Protein AF-A0A7U9L188-F1 (afdb_monomer_lite)

Organism: NCBI:txid1306181

Foldseek 3Di:
DDDDPPPPPPDFDKDKWKWFFADWPPPDPDIWTWIDTPPGPDTDTRAAEDPVEDDDHGAIFIWIDTPNHIYTDYGDDPPVVPVDDPDDDDPPPPDPPVVVVVVPDDDDDDDDDDD

Structure (mmCIF, N/CA/C/O backbone):
data_AF-A0A7U9L188-F1
#
_entry.id   AF-A0A7U9L188-F1
#
loop_
_atom_site.group_PDB
_atom_site.id
_atom_site.type_symbol
_atom_site.label_atom_id
_atom_site.label_alt_id
_atom_site.label_comp_id
_atom_site.label_asym_id
_atom_site.label_entity_id
_atom_site.label_seq_id
_atom_site.pdbx_PDB_ins_code
_atom_site.Cartn_x
_atom_site.Cartn_y
_atom_site.Cartn_z
_atom_site.occupancy
_atom_site.B_iso_or_equiv
_atom_site.auth_seq_id
_atom_site.auth_comp_id
_atom_site.auth_asym_id
_atom_site.auth_atom_id
_atom_site.pdbx_PDB_model_num
ATOM 1 N N . MET A 1 1 ? -25.396 26.983 35.037 1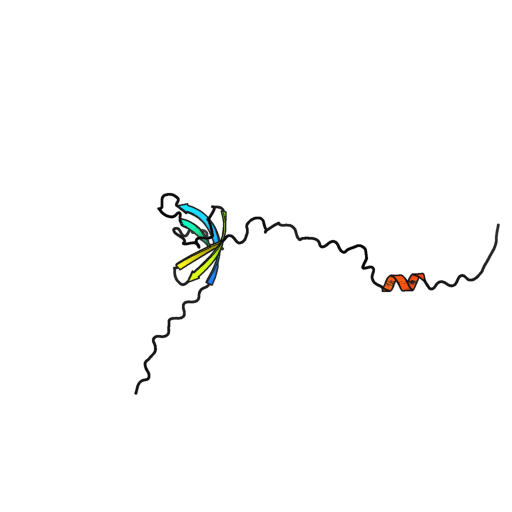.00 46.44 1 MET A N 1
ATOM 2 C CA . MET A 1 1 ? -24.152 27.131 34.255 1.00 46.44 1 MET A CA 1
ATOM 3 C C . MET A 1 1 ? -23.898 25.795 33.593 1.00 46.44 1 MET A C 1
ATOM 5 O O . MET A 1 1 ? -23.591 24.837 34.287 1.00 46.44 1 MET A O 1
ATOM 9 N N . GLU A 1 2 ? -24.150 25.707 32.294 1.00 53.50 2 GLU A N 1
ATOM 10 C CA . GLU A 1 2 ? -23.858 24.510 31.509 1.00 53.50 2 GLU A CA 1
ATOM 11 C C . GLU A 1 2 ? -22.374 24.568 31.135 1.00 53.50 2 GLU A C 1
ATOM 13 O O . GLU A 1 2 ? -21.932 25.501 30.466 1.00 53.50 2 GLU A O 1
ATOM 18 N N . ILE A 1 3 ? -21.584 23.633 31.665 1.00 59.22 3 ILE A N 1
ATOM 19 C CA . ILE A 1 3 ? -20.194 23.441 31.250 1.00 59.22 3 ILE A CA 1
ATOM 20 C C . ILE A 1 3 ? -20.257 22.994 29.796 1.00 59.22 3 ILE A C 1
ATOM 22 O O . ILE A 1 3 ? -20.945 22.021 29.492 1.00 59.22 3 ILE A O 1
ATOM 26 N N . ALA A 1 4 ? -19.597 23.752 28.918 1.00 56.44 4 ALA A N 1
ATOM 27 C CA . ALA A 1 4 ? -19.580 23.538 27.482 1.00 56.44 4 ALA A CA 1
ATOM 28 C C . ALA A 1 4 ? -19.528 22.043 27.156 1.00 56.44 4 ALA A C 1
ATOM 30 O O . ALA A 1 4 ? -18.593 21.339 27.541 1.00 56.44 4 ALA A O 1
ATOM 31 N N . LYS A 1 5 ? -20.558 21.571 26.452 1.00 58.47 5 LYS A N 1
ATOM 32 C CA . LYS A 1 5 ? -20.584 20.269 25.805 1.00 58.47 5 LYS A CA 1
ATOM 33 C C . LYS A 1 5 ? -19.470 20.298 24.767 1.00 58.47 5 LYS A C 1
ATOM 35 O O . LYS A 1 5 ? -19.669 20.739 23.641 1.00 58.47 5 LYS A O 1
ATOM 40 N N . GLN A 1 6 ? -18.263 19.956 25.198 1.00 56.81 6 GLN A N 1
ATOM 41 C CA . GLN A 1 6 ? -17.116 19.820 24.327 1.00 56.81 6 GLN A CA 1
ATOM 42 C C . GLN A 1 6 ? -17.538 18.774 23.307 1.00 56.81 6 GLN A C 1
ATOM 44 O O . GLN A 1 6 ? -17.814 17.635 23.688 1.00 56.81 6 GLN A O 1
ATOM 49 N N . THR A 1 7 ? -17.729 19.195 22.054 1.00 56.56 7 THR A N 1
ATOM 50 C CA . THR A 1 7 ? -17.913 18.287 20.926 1.00 56.56 7 THR A CA 1
ATOM 51 C C . THR A 1 7 ? -16.848 17.227 21.115 1.00 56.56 7 THR A C 1
ATOM 53 O O . THR A 1 7 ? -15.662 17.568 21.113 1.00 56.56 7 THR A O 1
ATOM 56 N N . LEU A 1 8 ? -17.258 15.996 21.440 1.00 57.66 8 LEU A N 1
ATOM 57 C CA . LEU A 1 8 ? -16.318 14.893 21.524 1.00 57.66 8 LEU A CA 1
ATOM 58 C C . LEU A 1 8 ? -15.511 14.988 20.236 1.00 57.66 8 LEU A C 1
ATOM 60 O O . LEU A 1 8 ? -16.089 15.092 19.156 1.00 57.66 8 LEU A O 1
ATOM 64 N N . LEU A 1 9 ? -14.190 15.068 20.352 1.00 58.22 9 LEU A N 1
ATOM 65 C CA . LEU A 1 9 ? -13.344 14.846 19.198 1.00 58.22 9 LEU A CA 1
ATOM 66 C C . LEU A 1 9 ? -13.717 13.431 18.745 1.00 58.22 9 LEU A C 1
ATOM 68 O O . LEU A 1 9 ? -13.377 12.479 19.449 1.00 58.22 9 LEU A O 1
ATOM 72 N N . ASP A 1 10 ? -14.550 13.310 17.707 1.00 68.50 10 ASP A N 1
ATOM 73 C CA . ASP A 1 10 ? -15.161 12.034 17.345 1.00 68.50 10 ASP A CA 1
ATOM 74 C C . ASP A 1 10 ? -14.035 11.026 17.146 1.00 68.50 10 ASP A C 1
ATOM 76 O O . ASP A 1 10 ? -13.151 11.199 16.301 1.00 68.50 10 ASP A O 1
ATOM 80 N N . PHE A 1 11 ? -14.009 10.006 18.004 1.00 67.31 11 PHE A N 1
ATOM 81 C CA . PHE A 1 11 ? -12.958 9.008 17.973 1.00 67.31 11 PHE A CA 1
ATOM 82 C C . PHE A 1 11 ? -13.080 8.238 16.663 1.00 67.31 11 PHE A C 1
ATOM 84 O O . PHE A 1 11 ? -13.967 7.400 16.498 1.00 67.31 11 PHE A O 1
ATOM 91 N N . HIS A 1 12 ? -12.172 8.522 15.733 1.00 67.75 12 HIS A N 1
ATOM 92 C CA . HIS A 1 12 ? -12.073 7.787 14.488 1.00 67.75 12 HIS A CA 1
ATOM 93 C C . HIS A 1 12 ? -10.889 6.817 14.573 1.00 67.75 12 HIS A C 1
ATOM 95 O O . HIS A 1 12 ? -9.755 7.226 14.314 1.00 67.75 12 HIS A O 1
ATOM 101 N N . PRO A 1 13 ? -11.102 5.532 14.921 1.00 76.62 13 PRO A N 1
ATOM 102 C CA . PRO A 1 13 ? -9.998 4.597 15.083 1.00 76.62 13 PRO A CA 1
ATOM 103 C C . PRO A 1 13 ? -9.220 4.459 13.774 1.00 76.62 13 PRO A C 1
ATOM 105 O O . PRO A 1 13 ? -9.802 4.215 12.711 1.00 76.62 13 PRO A O 1
ATOM 108 N N . ALA A 1 14 ? -7.899 4.603 13.866 1.00 84.50 14 ALA A N 1
ATOM 109 C CA . ALA A 1 14 ? -6.997 4.191 12.807 1.00 84.50 14 ALA A CA 1
ATOM 110 C C . ALA A 1 14 ? -6.808 2.671 12.896 1.00 84.50 14 ALA A C 1
ATOM 112 O O . ALA A 1 14 ? -6.578 2.122 13.974 1.00 84.50 14 ALA A O 1
ATOM 113 N N . THR A 1 15 ? -6.916 1.979 11.765 1.00 89.25 15 THR A N 1
ATOM 114 C CA . THR A 1 15 ? -6.645 0.538 11.675 1.00 89.25 15 THR A CA 1
ATOM 115 C C . THR A 1 15 ? -5.426 0.292 10.806 1.00 89.25 15 THR A C 1
ATOM 117 O O . THR A 1 15 ? -5.176 1.033 9.857 1.00 89.25 15 THR A O 1
ATOM 120 N N . ILE A 1 16 ? -4.686 -0.765 11.124 1.00 91.56 16 ILE A N 1
ATOM 121 C CA . ILE A 1 16 ? -3.559 -1.234 10.323 1.00 91.56 16 ILE A CA 1
ATOM 122 C C . ILE A 1 16 ? -4.039 -2.419 9.491 1.00 91.56 16 ILE A C 1
ATOM 124 O O . ILE A 1 16 ? -4.675 -3.338 10.010 1.00 91.56 16 ILE A O 1
ATOM 128 N N . ARG A 1 17 ? -3.761 -2.390 8.190 1.00 92.19 17 ARG A N 1
ATOM 129 C CA . ARG A 1 17 ? -4.144 -3.437 7.241 1.00 92.19 17 ARG A CA 1
ATOM 130 C C . ARG A 1 17 ? -2.971 -3.810 6.352 1.00 92.19 17 ARG A C 1
ATOM 132 O O . ARG A 1 17 ? -2.062 -3.020 6.136 1.00 92.19 17 ARG A O 1
ATOM 139 N N . LYS A 1 18 ? -3.028 -5.020 5.808 1.00 92.56 18 LYS A N 1
ATOM 140 C CA . LYS A 1 18 ? -2.167 -5.455 4.709 1.00 92.56 18 LYS A CA 1
ATOM 141 C C . LYS A 1 18 ? -2.878 -5.188 3.385 1.00 92.56 18 LYS A C 1
ATOM 143 O O . LYS A 1 18 ? -4.083 -5.435 3.292 1.00 92.56 18 LYS A O 1
ATOM 148 N N . GLY A 1 19 ? -2.148 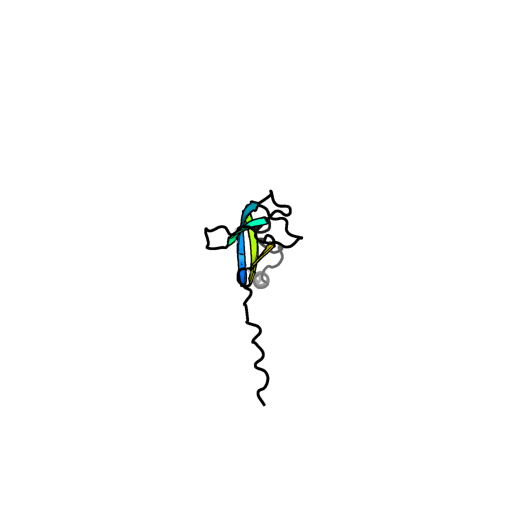-4.741 2.373 1.00 93.38 19 GLY A N 1
ATOM 149 C CA . GLY A 1 19 ? -2.632 -4.647 0.998 1.00 93.38 19 GLY A CA 1
ATOM 150 C C . GLY A 1 19 ? -1.621 -5.195 0.001 1.00 93.38 19 GLY A C 1
ATOM 151 O O . GLY A 1 19 ? -0.464 -5.409 0.349 1.00 93.38 19 GLY A O 1
ATOM 152 N N . THR A 1 20 ? -2.068 -5.409 -1.229 1.00 93.94 20 THR A N 1
ATOM 153 C CA . THR A 1 20 ? -1.209 -5.728 -2.369 1.00 93.94 20 THR A CA 1
ATOM 154 C C . THR A 1 20 ? -1.376 -4.651 -3.430 1.00 93.94 20 THR A C 1
ATOM 156 O O . THR A 1 20 ? -2.511 -4.295 -3.759 1.00 93.94 20 THR A O 1
ATOM 159 N N . VAL A 1 21 ? -0.269 -4.131 -3.958 1.00 94.62 21 VAL A N 1
ATOM 160 C CA . VAL A 1 21 ? -0.289 -3.185 -5.081 1.00 94.62 21 VAL A CA 1
ATOM 161 C C . VAL A 1 21 ? -0.721 -3.925 -6.342 1.00 94.62 21 VAL A C 1
ATOM 163 O O . VAL A 1 21 ? -0.048 -4.848 -6.795 1.00 94.62 21 VAL A O 1
ATOM 166 N N . ALA A 1 22 ? -1.867 -3.539 -6.893 1.00 94.19 22 ALA A N 1
ATOM 167 C CA . ALA A 1 22 ? -2.483 -4.175 -8.053 1.00 94.19 22 ALA A CA 1
ATOM 168 C C . ALA A 1 22 ? -2.188 -3.427 -9.360 1.00 94.19 22 ALA A C 1
ATOM 170 O O . ALA A 1 22 ? -2.047 -4.059 -10.405 1.00 94.19 22 ALA A O 1
ATOM 171 N N . SER A 1 23 ? -2.059 -2.103 -9.300 1.00 95.19 23 SER A N 1
ATOM 172 C CA . SER A 1 23 ? -1.734 -1.260 -10.449 1.00 95.19 23 SER A CA 1
ATOM 173 C C . SER A 1 23 ? -0.972 -0.011 -10.014 1.00 95.19 23 SER A C 1
ATOM 175 O O . SER A 1 23 ? -0.978 0.350 -8.835 1.00 95.19 23 SER A O 1
ATOM 177 N N 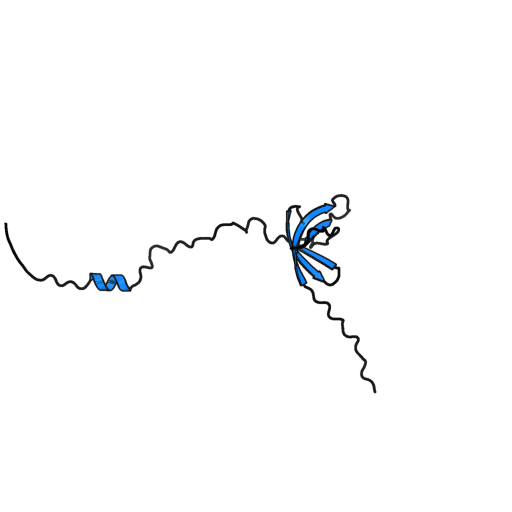. ILE A 1 24 ? -0.330 0.654 -10.974 1.00 94.69 24 ILE A N 1
ATOM 178 C CA . ILE A 1 24 ? 0.231 1.996 -10.822 1.00 94.69 24 ILE A CA 1
ATOM 179 C C . ILE A 1 24 ? -0.371 2.858 -11.928 1.00 94.69 24 ILE A C 1
ATOM 181 O O . ILE A 1 24 ? -0.185 2.563 -13.106 1.00 94.69 24 ILE A O 1
ATOM 185 N N . ALA A 1 25 ? -1.084 3.920 -11.559 1.00 90.56 25 ALA A N 1
ATOM 186 C CA . ALA A 1 25 ? -1.488 4.949 -12.509 1.00 90.56 25 ALA A CA 1
ATOM 187 C C . ALA A 1 25 ? -0.296 5.888 -12.742 1.00 90.56 25 ALA A C 1
ATOM 189 O O . ALA A 1 25 ? -0.037 6.778 -11.932 1.00 90.56 25 ALA A O 1
ATOM 190 N N . ASP A 1 26 ? 0.452 5.652 -13.818 1.00 77.44 26 ASP A N 1
ATOM 191 C CA . ASP A 1 26 ? 1.717 6.315 -14.166 1.00 77.44 26 ASP A CA 1
ATOM 192 C C . ASP A 1 26 ? 1.548 7.590 -15.009 1.00 77.44 26 ASP A C 1
ATOM 194 O O . ASP A 1 26 ? 2.482 8.377 -15.146 1.00 77.44 26 ASP A O 1
ATOM 198 N N . THR A 1 27 ? 0.343 7.854 -15.518 1.00 75.62 27 THR A N 1
ATOM 199 C CA . THR A 1 27 ? 0.029 9.062 -16.298 1.00 75.62 27 THR A CA 1
ATOM 200 C C . THR A 1 27 ? -0.241 10.306 -15.440 1.00 75.62 27 THR A C 1
ATOM 202 O O . THR A 1 27 ? -0.540 11.372 -15.977 1.00 75.62 27 THR A O 1
ATOM 205 N N . ALA A 1 28 ? -0.195 10.192 -14.110 1.00 65.25 28 ALA A N 1
ATOM 206 C CA . ALA A 1 28 ? -0.414 11.299 -13.182 1.00 65.25 28 ALA A CA 1
ATOM 207 C C . ALA A 1 28 ? 0.906 12.008 -12.819 1.00 65.25 28 ALA A C 1
ATOM 209 O O . ALA A 1 28 ? 1.965 11.392 -12.771 1.00 65.25 28 ALA A O 1
ATOM 210 N N . VAL A 1 29 ? 0.836 13.305 -12.481 1.00 67.69 29 VAL A N 1
ATOM 211 C CA . VAL A 1 29 ? 1.997 14.127 -12.046 1.00 67.69 29 VAL A CA 1
ATOM 212 C C . VAL A 1 29 ? 2.658 13.582 -10.763 1.00 67.69 29 VAL A C 1
ATOM 214 O O . VAL A 1 29 ? 3.795 13.917 -10.447 1.00 67.69 29 VAL A O 1
ATOM 217 N N . SER A 1 30 ? 1.975 12.682 -10.058 1.00 75.50 30 SER A N 1
ATOM 218 C CA . SER A 1 30 ? 2.574 11.742 -9.116 1.00 75.50 30 SER A CA 1
ATOM 219 C C . SER A 1 30 ? 1.924 10.386 -9.363 1.00 75.50 30 SER A C 1
ATOM 221 O O . SER A 1 30 ? 0.689 10.329 -9.316 1.00 75.50 30 SER A O 1
ATOM 223 N N . PRO A 1 31 ? 2.693 9.311 -9.608 1.00 85.31 31 PRO A N 1
ATOM 224 C CA . PRO A 1 31 ? 2.122 7.983 -9.741 1.00 85.31 31 PRO A CA 1
ATOM 225 C C . PRO A 1 31 ? 1.269 7.669 -8.518 1.00 85.31 31 PRO A C 1
ATOM 227 O O . PRO A 1 31 ? 1.625 8.068 -7.411 1.00 85.31 31 PRO A O 1
ATOM 230 N N . THR A 1 32 ? 0.136 6.996 -8.694 1.00 92.19 32 THR A N 1
ATOM 231 C CA . THR A 1 32 ? -0.665 6.532 -7.551 1.00 92.19 32 THR A CA 1
ATOM 232 C C . THR A 1 32 ? -0.948 5.040 -7.672 1.00 92.19 32 THR A C 1
ATOM 234 O O . THR A 1 32 ? -1.414 4.597 -8.724 1.00 92.19 32 THR A O 1
ATOM 237 N N . PRO A 1 33 ? -0.655 4.241 -6.632 1.00 94.56 33 PRO A N 1
ATOM 238 C CA . PRO A 1 33 ? -0.981 2.828 -6.634 1.00 94.56 33 PRO A CA 1
ATOM 239 C C . PRO A 1 33 ? -2.483 2.584 -6.473 1.00 94.56 33 PRO A C 1
ATOM 241 O O . PRO A 1 33 ? -3.171 3.267 -5.708 1.00 94.56 33 PRO A O 1
ATOM 244 N N . GLY A 1 34 ? -2.972 1.551 -7.150 1.00 95.25 34 GLY A N 1
ATOM 245 C CA . GLY A 1 34 ? -4.202 0.861 -6.788 1.00 95.25 34 GLY A CA 1
ATOM 246 C C . GLY A 1 34 ? -3.895 -0.301 -5.844 1.00 95.25 34 GLY A C 1
ATOM 247 O O . GLY A 1 34 ? -2.979 -1.082 -6.103 1.00 95.25 34 GLY A O 1
ATOM 248 N N . LEU A 1 35 ? -4.631 -0.425 -4.736 1.00 95.12 35 LEU A N 1
ATOM 249 C CA . LEU A 1 35 ? -4.431 -1.490 -3.747 1.00 95.12 35 LEU A CA 1
ATOM 250 C C . LEU A 1 35 ? -5.624 -2.440 -3.669 1.00 95.12 35 LEU A C 1
ATOM 252 O O . LEU A 1 35 ? -6.771 -2.004 -3.614 1.00 95.12 35 LEU A O 1
ATOM 256 N N . ARG A 1 36 ? -5.346 -3.736 -3.517 1.00 95.12 36 ARG A N 1
ATOM 257 C CA . ARG A 1 36 ? -6.308 -4.713 -2.983 1.00 95.12 36 ARG A CA 1
ATOM 258 C C . ARG A 1 36 ? -5.993 -4.953 -1.520 1.00 95.12 36 ARG A C 1
ATOM 260 O O . ARG A 1 36 ? -4.900 -5.402 -1.178 1.00 95.12 36 ARG A O 1
ATOM 267 N N . ILE A 1 37 ? -6.926 -4.622 -0.639 1.00 91.81 37 ILE A N 1
ATOM 268 C CA . ILE A 1 37 ? -6.743 -4.817 0.800 1.00 91.81 37 ILE A CA 1
ATOM 269 C C . ILE A 1 37 ? -7.024 -6.282 1.142 1.00 91.81 37 ILE A C 1
ATOM 271 O O . ILE A 1 37 ? -7.960 -6.876 0.623 1.00 91.81 37 ILE A O 1
ATOM 275 N N . SER A 1 38 ? -6.200 -6.877 2.006 1.00 80.75 38 SER A N 1
ATOM 276 C CA . SER A 1 38 ? -6.243 -8.306 2.340 1.00 80.75 38 SER A CA 1
ATOM 277 C C . SER A 1 38 ? -7.664 -8.791 2.656 1.00 80.75 38 SER A C 1
ATOM 279 O O . SER A 1 38 ? -8.290 -8.298 3.594 1.00 80.75 38 SER A O 1
ATOM 281 N N . GLY A 1 39 ? -8.130 -9.793 1.905 1.00 70.94 39 GLY A N 1
ATOM 282 C CA . GLY A 1 39 ? -9.482 -10.359 2.010 1.00 70.94 39 GLY A CA 1
ATOM 283 C C . GLY A 1 39 ? -10.497 -9.774 1.022 1.00 70.94 39 GLY A C 1
ATOM 284 O O . GLY A 1 39 ? -11.605 -10.291 0.937 1.00 70.94 39 GLY A O 1
ATOM 285 N N . ASP A 1 40 ? -10.118 -8.745 0.262 1.00 82.06 40 ASP A N 1
ATOM 286 C CA . ASP A 1 40 ? -10.926 -8.141 -0.795 1.00 82.06 40 ASP A CA 1
ATOM 287 C C . ASP A 1 40 ? -10.353 -8.473 -2.184 1.00 82.06 40 ASP A C 1
ATOM 289 O O . ASP A 1 40 ? -9.146 -8.660 -2.364 1.00 82.06 40 ASP A O 1
ATOM 293 N N . THR A 1 41 ? -11.234 -8.543 -3.177 1.00 85.25 41 THR A N 1
ATOM 294 C CA . THR A 1 41 ? -10.879 -8.677 -4.601 1.00 85.25 41 THR A CA 1
ATOM 295 C C . THR A 1 41 ? -10.970 -7.344 -5.339 1.00 85.25 41 THR A C 1
ATOM 297 O O . THR A 1 41 ? -10.400 -7.194 -6.421 1.00 85.25 41 THR A O 1
ATOM 300 N N . THR A 1 42 ? -11.642 -6.366 -4.732 1.00 93.50 42 THR A N 1
ATOM 301 C CA . THR A 1 42 ? -11.851 -5.029 -5.269 1.00 93.50 42 THR A CA 1
ATOM 302 C C . THR A 1 42 ? -10.587 -4.203 -5.116 1.00 93.50 42 THR A C 1
ATOM 304 O O . THR A 1 42 ? -9.974 -4.137 -4.049 1.00 93.50 42 THR A O 1
ATOM 307 N N . GLU A 1 43 ? -10.195 -3.561 -6.207 1.00 94.75 43 GLU A N 1
ATOM 308 C CA . GLU A 1 43 ? -9.087 -2.624 -6.214 1.00 94.75 43 GLU A CA 1
ATOM 309 C C . GLU A 1 43 ? -9.561 -1.225 -5.821 1.00 94.75 43 GLU A C 1
ATOM 311 O O . GLU A 1 43 ? -10.580 -0.737 -6.308 1.00 94.75 43 GLU A O 1
ATOM 316 N N . ILE A 1 44 ? -8.794 -0.579 -4.948 1.00 93.56 44 ILE A N 1
ATOM 317 C CA . ILE A 1 44 ? -8.999 0.803 -4.533 1.00 93.56 44 ILE A CA 1
ATOM 318 C C . ILE A 1 44 ? -7.926 1.651 -5.226 1.00 93.56 44 ILE A C 1
ATOM 320 O O . ILE A 1 44 ? -6.753 1.514 -4.871 1.00 93.56 44 ILE A O 1
ATOM 324 N N . PRO A 1 45 ? -8.280 2.496 -6.210 1.00 93.75 45 PRO A N 1
ATOM 325 C CA . PRO A 1 45 ? -7.318 3.317 -6.940 1.00 93.75 45 PRO A CA 1
ATOM 326 C C . PRO A 1 45 ? -6.880 4.547 -6.132 1.00 93.75 45 PRO A C 1
ATOM 328 O O . PRO A 1 45 ? -7.538 4.946 -5.170 1.00 93.75 45 PRO A O 1
ATOM 331 N N . GLY A 1 46 ? -5.803 5.203 -6.571 1.00 92.38 46 GLY A N 1
ATOM 332 C CA . GLY A 1 46 ? -5.446 6.543 -6.091 1.00 92.38 46 GLY A CA 1
ATOM 333 C C . GLY A 1 46 ? -4.903 6.589 -4.661 1.00 92.38 46 GLY A C 1
ATOM 334 O O . GLY A 1 46 ? -5.038 7.610 -3.984 1.00 92.38 46 GLY A O 1
ATOM 335 N N . ILE A 1 47 ? -4.319 5.495 -4.173 1.00 93.38 47 ILE A N 1
ATOM 336 C CA . ILE A 1 47 ? -3.847 5.405 -2.792 1.00 93.38 47 ILE A CA 1
ATOM 337 C C . ILE A 1 47 ? -2.611 6.282 -2.596 1.00 93.38 47 ILE A C 1
ATOM 339 O O . ILE A 1 47 ? -1.677 6.266 -3.394 1.00 93.38 47 ILE A O 1
ATOM 343 N N . ARG A 1 48 ? -2.587 7.047 -1.502 1.00 93.25 48 ARG A N 1
ATOM 344 C CA . ARG A 1 48 ? -1.417 7.846 -1.121 1.00 93.25 48 ARG A CA 1
ATOM 345 C C . ARG A 1 48 ? -0.360 6.960 -0.478 1.00 93.25 48 ARG A C 1
ATOM 347 O O . ARG A 1 48 ? -0.676 5.966 0.172 1.00 93.25 48 ARG A O 1
ATOM 354 N N . TYR A 1 49 ? 0.895 7.359 -0.595 1.00 93.75 49 TYR A N 1
ATOM 355 C CA . TYR A 1 49 ? 2.014 6.656 0.017 1.00 93.75 49 TYR A CA 1
ATOM 356 C C . TYR A 1 49 ? 3.057 7.644 0.530 1.00 93.75 49 TYR A C 1
ATOM 358 O O . TYR A 1 49 ? 3.066 8.816 0.148 1.00 93.75 49 TYR A O 1
ATOM 366 N N . ILE A 1 50 ? 3.900 7.187 1.452 1.00 93.06 50 ILE A N 1
ATOM 367 C CA . ILE A 1 50 ? 4.965 8.022 2.010 1.00 93.06 50 ILE A CA 1
ATOM 368 C C . ILE A 1 50 ? 6.086 8.230 0.988 1.00 93.06 50 ILE A C 1
ATOM 370 O O . ILE A 1 50 ? 6.411 7.328 0.224 1.00 93.06 50 ILE A O 1
ATOM 374 N N . ALA A 1 51 ? 6.728 9.398 1.007 1.00 90.44 51 ALA A N 1
ATOM 375 C CA . ALA A 1 51 ? 7.735 9.770 0.009 1.00 90.44 51 ALA A CA 1
ATOM 376 C C . ALA A 1 51 ? 8.951 8.822 -0.061 1.00 90.44 51 ALA A C 1
ATOM 378 O O . ALA A 1 51 ? 9.605 8.741 -1.094 1.00 90.44 51 ALA A O 1
ATOM 379 N N . SER A 1 52 ? 9.260 8.108 1.026 1.00 89.69 52 SER A N 1
ATOM 380 C CA . SER A 1 52 ? 10.361 7.138 1.086 1.00 89.69 52 SER A CA 1
ATOM 381 C C . SER A 1 52 ? 10.018 5.766 0.500 1.00 89.69 52 SER A C 1
ATOM 383 O O . SER A 1 52 ? 10.878 4.891 0.481 1.00 89.69 52 SER A O 1
ATOM 385 N N . TYR A 1 53 ? 8.776 5.552 0.068 1.00 90.44 53 TYR A N 1
ATOM 386 C CA . TYR A 1 53 ? 8.325 4.307 -0.538 1.00 90.44 53 TYR A CA 1
ATOM 387 C C . TYR A 1 53 ? 8.034 4.531 -2.025 1.00 90.44 53 TYR A C 1
ATOM 389 O O . TYR A 1 53 ? 7.235 5.392 -2.381 1.00 90.44 53 TYR A O 1
ATOM 397 N N . ALA A 1 54 ? 8.684 3.757 -2.894 1.00 91.94 54 ALA A N 1
ATOM 398 C CA . ALA A 1 54 ? 8.409 3.731 -4.326 1.00 91.94 54 ALA A CA 1
ATOM 399 C C . ALA A 1 54 ? 7.586 2.469 -4.643 1.00 91.94 54 ALA A C 1
ATOM 401 O O . ALA A 1 54 ? 8.154 1.379 -4.615 1.00 91.94 54 ALA A O 1
ATOM 402 N N . PRO A 1 55 ? 6.268 2.584 -4.887 1.00 92.25 55 PRO A N 1
ATOM 403 C CA . PRO A 1 55 ? 5.408 1.417 -5.036 1.00 92.25 55 PRO A CA 1
ATOM 404 C C . PRO A 1 55 ? 5.665 0.662 -6.340 1.00 92.25 55 PRO A C 1
ATOM 406 O O . PRO A 1 55 ? 5.764 1.267 -7.409 1.00 92.25 55 PRO A O 1
ATOM 409 N N . VAL A 1 56 ? 5.695 -0.668 -6.253 1.00 92.19 56 VAL A N 1
ATOM 410 C CA . VAL A 1 56 ? 5.806 -1.588 -7.390 1.00 92.19 56 VAL A CA 1
ATOM 411 C C . VAL A 1 56 ? 4.605 -2.535 -7.397 1.00 92.19 56 VAL A C 1
ATOM 413 O O . VAL A 1 56 ? 4.095 -2.941 -6.354 1.00 92.19 56 VAL A O 1
ATOM 416 N N . VAL A 1 57 ? 4.101 -2.877 -8.587 1.00 93.12 57 VAL A N 1
ATOM 417 C CA . VAL A 1 57 ? 3.008 -3.854 -8.721 1.00 93.12 57 VAL A CA 1
ATOM 418 C C . VAL A 1 57 ? 3.445 -5.202 -8.148 1.00 93.12 57 VAL A C 1
ATOM 420 O O . VAL A 1 57 ? 4.492 -5.726 -8.516 1.00 93.12 57 VAL A O 1
ATOM 423 N N . GLY A 1 58 ? 2.611 -5.781 -7.286 1.00 91.19 58 GLY A N 1
ATOM 424 C CA . GLY A 1 58 ? 2.894 -7.023 -6.569 1.00 91.19 58 GLY A CA 1
ATOM 425 C C . GLY A 1 58 ? 3.385 -6.821 -5.136 1.00 91.19 58 GLY A C 1
ATOM 426 O O . GLY A 1 58 ? 3.285 -7.764 -4.347 1.00 91.19 58 GLY A O 1
ATOM 427 N N . ASP A 1 59 ? 3.819 -5.612 -4.764 1.00 92.56 59 ASP A N 1
ATOM 428 C CA . ASP A 1 59 ? 4.263 -5.325 -3.400 1.00 92.56 59 ASP A CA 1
ATOM 429 C C . ASP A 1 59 ? 3.170 -5.665 -2.392 1.00 92.56 59 ASP A C 1
ATOM 431 O O . ASP A 1 59 ? 2.004 -5.281 -2.541 1.00 92.56 59 ASP A O 1
ATOM 435 N N . THR A 1 60 ? 3.562 -6.337 -1.313 1.00 92.69 60 THR A N 1
ATOM 436 C CA . THR A 1 60 ? 2.716 -6.477 -0.128 1.00 92.69 60 THR A CA 1
ATOM 437 C C . THR A 1 60 ? 3.045 -5.356 0.840 1.00 92.69 60 THR A C 1
ATOM 439 O O . THR A 1 60 ? 4.154 -5.301 1.365 1.00 92.69 60 THR A O 1
ATOM 442 N N . VAL A 1 61 ? 2.076 -4.486 1.115 1.00 93.62 61 VAL A N 1
ATOM 443 C CA . VAL A 1 61 ? 2.281 -3.231 1.846 1.00 93.62 61 VAL A CA 1
ATOM 444 C C . VAL A 1 61 ? 1.535 -3.171 3.171 1.00 93.62 61 VAL A C 1
ATOM 446 O O . VAL A 1 61 ? 0.445 -3.737 3.325 1.00 93.62 61 VAL A O 1
ATOM 449 N N . LEU A 1 62 ? 2.100 -2.422 4.120 1.00 94.56 62 LEU A N 1
ATOM 450 C CA . LEU A 1 62 ? 1.397 -1.981 5.324 1.00 94.56 62 LEU A CA 1
ATOM 451 C C . LEU A 1 62 ? 0.593 -0.718 5.022 1.00 94.56 62 LEU A C 1
ATOM 453 O O . LEU A 1 62 ? 1.125 0.256 4.491 1.00 94.56 62 LEU A O 1
ATOM 457 N N . VAL A 1 63 ? -0.681 -0.718 5.396 1.00 94.19 63 VAL A N 1
ATOM 458 C CA . VAL A 1 63 ? -1.620 0.375 5.136 1.00 94.19 63 VAL A CA 1
ATOM 459 C C . VAL A 1 63 ? -2.204 0.867 6.451 1.00 94.19 63 VAL A C 1
ATOM 461 O O . VAL A 1 63 ? -2.753 0.076 7.222 1.00 94.19 63 VAL A O 1
ATOM 464 N N . ILE A 1 64 ? -2.138 2.175 6.688 1.00 94.06 64 ILE A N 1
ATOM 465 C CA . ILE A 1 64 ? -2.948 2.827 7.721 1.00 94.06 64 ILE A CA 1
ATOM 466 C C . ILE A 1 64 ? -4.258 3.269 7.079 1.00 94.06 64 ILE A C 1
ATOM 468 O O . ILE A 1 64 ? -4.262 3.922 6.036 1.00 94.06 64 ILE A O 1
ATOM 472 N N . LYS A 1 65 ? -5.371 2.922 7.726 1.00 90.25 65 LYS A N 1
ATOM 473 C CA . LYS A 1 65 ? -6.716 3.363 7.360 1.00 90.25 65 LYS A CA 1
ATOM 474 C C . LYS A 1 65 ? -7.307 4.216 8.469 1.00 90.25 65 LYS A C 1
ATOM 476 O O . LYS A 1 65 ? -7.468 3.716 9.583 1.00 90.25 65 LYS A O 1
ATOM 481 N N . GLN A 1 66 ? -7.728 5.430 8.141 1.00 86.38 66 GLN A N 1
ATOM 482 C CA . GLN A 1 66 ? -8.501 6.303 9.022 1.00 86.38 66 GLN A CA 1
ATOM 483 C C . GLN A 1 66 ? -9.723 6.800 8.249 1.00 86.38 66 GLN A C 1
ATOM 485 O O . GLN A 1 66 ? -9.599 7.505 7.260 1.00 86.38 66 GLN A O 1
ATOM 490 N N . GLY A 1 67 ? -10.922 6.385 8.651 1.00 83.94 67 GLY A N 1
ATOM 491 C CA . GLY A 1 67 ? -12.130 6.701 7.880 1.00 83.94 67 GLY A CA 1
ATOM 492 C C . GLY A 1 67 ? -12.071 6.078 6.497 1.00 83.94 67 GLY A C 1
ATOM 493 O O . GLY A 1 67 ? -11.819 4.876 6.374 1.00 83.94 67 GLY A O 1
ATOM 494 N N . THR A 1 68 ? -12.316 6.878 5.470 1.00 83.88 68 THR A N 1
ATOM 495 C CA . THR A 1 68 ? -12.158 6.495 4.062 1.00 83.88 68 THR A CA 1
ATOM 496 C C . THR A 1 68 ? -10.729 6.672 3.557 1.00 83.88 68 THR A C 1
ATOM 498 O O . THR A 1 68 ? -10.420 6.200 2.466 1.00 83.88 68 THR A O 1
ATOM 501 N N . ASP A 1 69 ? -9.858 7.308 4.341 1.00 87.75 69 ASP A N 1
ATOM 502 C CA . ASP A 1 69 ? -8.490 7.602 3.938 1.00 87.75 69 ASP A CA 1
ATOM 503 C C . ASP A 1 69 ? -7.581 6.393 4.144 1.00 87.75 69 ASP A C 1
ATOM 505 O O . ASP A 1 69 ? -7.660 5.669 5.145 1.00 87.75 69 ASP A O 1
ATOM 509 N N . LEU A 1 70 ? -6.697 6.192 3.171 1.00 92.00 70 LEU A N 1
ATOM 510 C CA . LEU A 1 70 ? -5.750 5.089 3.106 1.00 92.00 70 LEU A CA 1
ATOM 511 C C . LEU A 1 70 ? -4.372 5.635 2.738 1.00 92.00 70 LEU A C 1
ATOM 513 O O . LEU A 1 70 ? -4.230 6.380 1.765 1.00 92.00 70 LEU A O 1
ATOM 517 N N . VAL A 1 71 ? -3.358 5.232 3.504 1.00 94.31 71 VAL A N 1
ATOM 518 C CA . VAL A 1 71 ? -1.955 5.563 3.232 1.00 94.31 71 VAL A CA 1
ATOM 519 C C . VAL A 1 71 ? -1.107 4.300 3.309 1.00 94.31 71 VAL A C 1
ATOM 521 O O . VAL A 1 71 ? -1.097 3.619 4.337 1.00 94.31 71 VAL A O 1
ATOM 524 N N . ALA A 1 72 ? -0.384 3.995 2.232 1.00 95.12 72 ALA A N 1
ATOM 525 C CA . ALA A 1 72 ? 0.609 2.928 2.201 1.00 95.12 72 ALA A CA 1
ATOM 526 C C . ALA A 1 72 ? 1.938 3.415 2.797 1.00 95.12 72 ALA A C 1
ATOM 528 O O . ALA A 1 72 ? 2.488 4.440 2.386 1.00 95.12 72 ALA A O 1
ATOM 529 N N . LEU A 1 73 ? 2.453 2.675 3.776 1.00 94.56 73 LEU A N 1
ATOM 530 C CA . LEU A 1 73 ? 3.685 3.025 4.484 1.00 94.56 73 LEU A CA 1
ATOM 531 C C . LEU A 1 73 ? 4.936 2.396 3.874 1.00 94.56 73 LEU A C 1
ATOM 533 O O . LEU A 1 73 ? 6.036 2.859 4.142 1.00 94.56 73 LEU A O 1
ATOM 537 N N . GLY A 1 74 ? 4.785 1.332 3.095 1.00 92.75 74 GLY A N 1
ATOM 538 C CA . GLY A 1 74 ? 5.915 0.607 2.533 1.00 92.75 74 GLY A CA 1
ATOM 539 C C . GLY A 1 74 ? 5.649 -0.877 2.398 1.00 92.75 74 GLY A C 1
ATOM 540 O O . GLY A 1 74 ? 4.673 -1.406 2.941 1.00 92.75 74 GLY A O 1
ATOM 541 N N . GLU A 1 75 ? 6.540 -1.530 1.663 1.00 92.31 75 GLU A N 1
ATOM 542 C CA . GLU A 1 75 ? 6.568 -2.975 1.509 1.00 92.31 75 GLU A CA 1
ATOM 543 C C . GLU A 1 75 ? 6.938 -3.659 2.838 1.00 92.31 75 GLU A C 1
ATOM 545 O O . GLU A 1 75 ? 7.837 -3.224 3.556 1.00 92.31 75 GLU A O 1
ATOM 550 N N . ILE A 1 76 ? 6.228 -4.735 3.177 1.00 88.06 76 ILE A N 1
ATOM 551 C CA . ILE A 1 76 ? 6.441 -5.538 4.393 1.00 88.06 76 ILE A CA 1
ATOM 552 C C . ILE A 1 76 ? 6.736 -7.013 4.111 1.00 88.06 76 ILE A C 1
ATOM 554 O O . ILE A 1 76 ? 6.962 -7.769 5.053 1.00 88.06 76 ILE A O 1
ATOM 558 N N . ALA A 1 77 ? 6.715 -7.441 2.846 1.00 71.44 77 ALA A N 1
ATOM 559 C CA . ALA A 1 77 ? 7.006 -8.825 2.468 1.00 71.44 77 ALA A CA 1
ATOM 560 C C . ALA A 1 77 ? 7.820 -8.948 1.163 1.00 71.44 77 ALA A C 1
ATOM 562 O O . ALA A 1 77 ? 7.536 -9.816 0.341 1.00 71.44 77 ALA A O 1
ATOM 563 N N . GLY A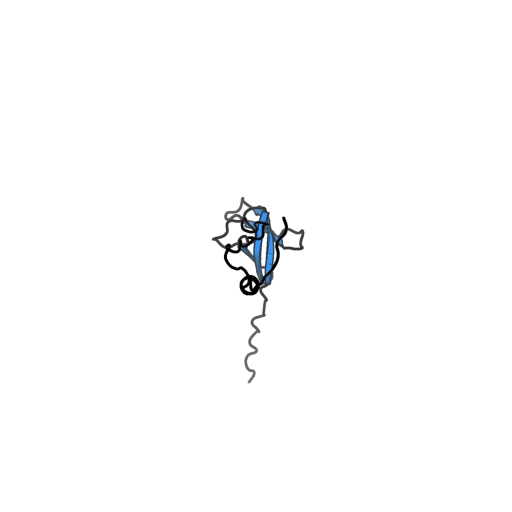 1 78 ? 8.848 -8.109 1.002 1.00 62.47 78 GLY A N 1
ATOM 564 C CA . GLY A 1 78 ? 9.875 -8.227 -0.046 1.00 62.47 78 GLY A CA 1
ATOM 565 C C . GLY A 1 78 ? 11.169 -8.830 0.493 1.00 62.47 78 GLY A C 1
ATOM 566 O O . GLY A 1 78 ? 11.510 -8.522 1.630 1.00 62.47 78 GLY A O 1
ATOM 567 N N . GLN A 1 79 ? 11.830 -9.693 -0.303 1.00 52.19 79 GLN A N 1
ATOM 568 C CA . GLN A 1 7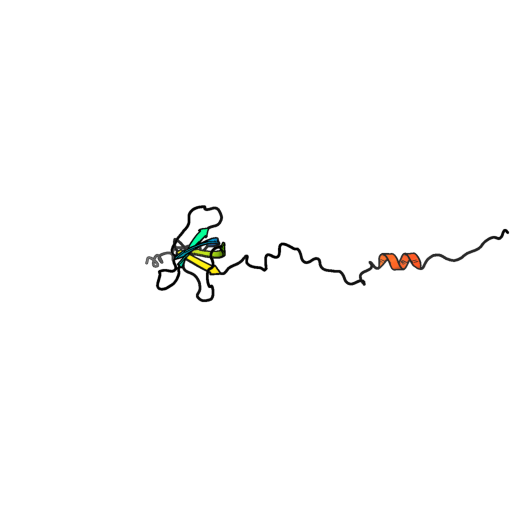9 ? 13.107 -10.454 -0.154 1.00 52.19 79 GLN A CA 1
ATOM 569 C C . GLN A 1 79 ? 13.553 -11.011 1.224 1.00 52.19 79 GLN A C 1
ATOM 571 O O . GLN A 1 79 ? 14.261 -12.007 1.256 1.00 52.19 79 GLN A O 1
ATOM 576 N N . PHE A 1 80 ? 13.129 -10.458 2.355 1.00 52.47 80 PHE A N 1
ATOM 577 C CA . PHE A 1 80 ? 13.381 -10.928 3.720 1.00 52.47 80 PHE A CA 1
ATOM 578 C C . PHE A 1 80 ? 12.313 -11.894 4.237 1.00 52.47 80 PHE A C 1
ATOM 580 O O . PHE A 1 80 ? 12.442 -12.434 5.332 1.00 52.47 80 PHE A O 1
ATOM 587 N N . SER A 1 81 ? 11.274 -12.158 3.441 1.00 55.16 81 SER A N 1
ATOM 588 C CA . SER A 1 81 ? 10.457 -13.365 3.596 1.00 55.16 81 SER A CA 1
ATOM 589 C C . SER A 1 81 ? 11.193 -14.557 2.980 1.00 55.16 81 SER A C 1
ATOM 591 O O . SER A 1 81 ? 10.613 -15.300 2.192 1.00 55.16 81 SER A O 1
ATOM 593 N N . ASP A 1 82 ? 12.487 -14.712 3.279 1.00 51.06 82 ASP A N 1
ATOM 594 C CA . ASP A 1 82 ? 13.190 -15.949 2.980 1.00 51.06 82 ASP A CA 1
ATOM 595 C C . ASP A 1 82 ? 12.391 -17.051 3.673 1.00 51.06 82 ASP A C 1
ATOM 597 O O . ASP A 1 82 ? 12.263 -17.093 4.896 1.00 51.06 82 ASP A O 1
ATOM 601 N N . SER A 1 83 ? 11.793 -17.928 2.873 1.00 56.22 83 SER A N 1
ATOM 602 C CA . SER A 1 83 ? 10.934 -19.045 3.284 1.00 56.22 83 SER A CA 1
ATOM 603 C C . SER A 1 83 ? 11.656 -20.099 4.135 1.00 56.22 83 SER A C 1
ATOM 605 O O . SER A 1 83 ? 11.160 -21.209 4.324 1.00 56.22 83 SER A O 1
ATOM 607 N N . THR A 1 84 ? 12.846 -19.774 4.628 1.00 61.78 84 THR A N 1
ATOM 608 C CA . THR A 1 84 ? 13.774 -20.680 5.273 1.00 61.78 84 THR A CA 1
ATOM 609 C C . THR A 1 84 ? 14.010 -20.190 6.689 1.00 61.78 84 THR A C 1
ATOM 611 O O . THR A 1 84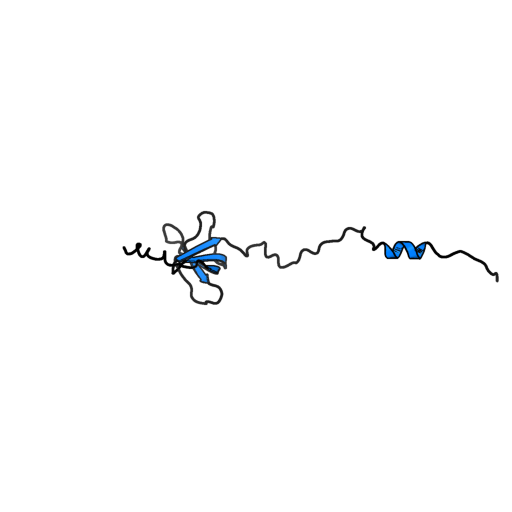 ? 14.542 -19.108 6.916 1.00 61.78 84 THR A O 1
ATOM 614 N N . TRP A 1 85 ? 13.634 -21.006 7.669 1.00 63.50 85 TRP A N 1
ATOM 615 C CA . TRP A 1 85 ? 14.060 -20.788 9.043 1.00 63.50 85 TRP A CA 1
ATOM 616 C C . TRP A 1 85 ? 15.589 -20.845 9.110 1.00 63.50 85 TRP A C 1
ATOM 618 O O . TRP A 1 85 ? 16.189 -21.847 8.709 1.00 63.50 85 TRP A O 1
ATOM 628 N N . THR A 1 86 ? 16.231 -19.811 9.657 1.00 66.88 86 THR A N 1
ATOM 629 C CA . THR A 1 86 ? 17.651 -19.885 10.013 1.00 66.88 86 THR A CA 1
ATOM 630 C C . THR A 1 86 ? 17.818 -20.968 11.074 1.00 66.88 86 THR A C 1
ATOM 632 O O . THR A 1 86 ? 17.461 -20.780 12.236 1.00 66.88 86 THR A O 1
ATOM 635 N N . THR A 1 87 ? 18.349 -22.127 10.686 1.00 67.44 87 THR A N 1
ATOM 636 C CA . THR A 1 87 ? 18.726 -23.159 11.654 1.00 67.44 87 THR A CA 1
ATOM 637 C C . THR A 1 87 ? 19.988 -22.680 12.363 1.00 67.44 87 THR A C 1
ATOM 639 O O . THR A 1 87 ? 21.041 -22.553 11.742 1.00 67.44 87 THR A O 1
ATOM 642 N N . ALA A 1 88 ? 19.893 -22.375 13.657 1.00 65.88 88 ALA A N 1
ATOM 643 C CA . ALA A 1 88 ? 21.063 -22.027 14.450 1.00 65.88 88 ALA A CA 1
ATOM 644 C C . ALA A 1 88 ? 21.953 -23.269 14.622 1.00 65.88 88 ALA A C 1
ATOM 646 O O . ALA A 1 88 ? 21.569 -24.229 15.292 1.00 65.88 88 ALA A O 1
ATOM 647 N N . THR A 1 89 ? 23.151 -23.260 14.034 1.00 74.62 89 THR A N 1
ATOM 648 C CA . THR A 1 89 ? 24.156 -24.296 14.298 1.00 74.62 89 THR A CA 1
ATOM 649 C C . THR A 1 89 ? 24.682 -24.106 15.718 1.00 74.62 89 THR A C 1
ATOM 651 O O . THR A 1 89 ? 25.402 -23.148 15.997 1.00 74.62 89 THR A O 1
ATOM 654 N N . LEU A 1 90 ? 24.329 -25.010 16.635 1.00 67.62 90 LEU A N 1
ATOM 655 C CA . LEU A 1 90 ? 24.964 -25.055 17.950 1.00 67.62 90 LEU A CA 1
ATOM 656 C C . LEU A 1 90 ? 26.450 -25.376 17.753 1.00 67.62 90 LEU A C 1
ATOM 658 O O . LEU A 1 90 ? 26.795 -26.400 17.162 1.00 67.62 90 LEU A O 1
ATOM 662 N N . GLY A 1 91 ? 27.329 -24.493 18.234 1.00 65.00 91 GLY A N 1
ATOM 663 C CA . GLY A 1 91 ? 28.768 -24.739 18.225 1.00 65.00 91 GLY A CA 1
ATOM 664 C C . GLY A 1 91 ? 29.083 -26.057 18.933 1.00 65.00 91 GLY A C 1
ATOM 665 O O . GLY A 1 91 ? 28.517 -26.351 19.991 1.00 65.00 91 GLY A O 1
ATOM 666 N N . ALA A 1 92 ? 29.968 -26.860 18.340 1.00 64.75 92 ALA A N 1
ATOM 667 C CA . ALA A 1 92 ? 30.435 -28.124 18.898 1.00 64.75 92 ALA A CA 1
ATOM 668 C C . ALA A 1 92 ? 31.119 -27.878 20.255 1.00 64.75 92 ALA A C 1
ATOM 670 O O . ALA A 1 92 ? 32.311 -27.605 20.330 1.00 64.75 92 ALA A O 1
ATOM 671 N N . GLY A 1 93 ? 30.344 -27.901 21.336 1.00 57.09 93 GLY A N 1
ATOM 672 C CA . GLY A 1 93 ? 30.850 -27.556 22.665 1.00 57.09 93 GLY A CA 1
ATOM 673 C C . GLY A 1 93 ? 29.838 -27.671 23.800 1.00 57.09 93 GLY A C 1
ATOM 674 O O . GLY A 1 93 ? 30.240 -27.792 24.951 1.00 57.09 93 GLY A O 1
ATOM 675 N N . LEU A 1 94 ? 28.535 -27.715 23.512 1.00 57.59 94 LEU A N 1
ATOM 676 C CA . LEU A 1 94 ? 27.508 -27.929 24.535 1.00 57.59 94 LEU A CA 1
ATOM 677 C C . LEU A 1 94 ? 27.105 -29.405 24.606 1.00 57.59 94 LEU A C 1
ATOM 679 O O . LEU A 1 94 ? 25.978 -29.778 24.290 1.00 57.59 94 LEU A O 1
ATOM 683 N N . LEU A 1 95 ? 28.033 -30.265 25.034 1.00 56.28 95 LEU A N 1
ATOM 684 C CA . LEU A 1 95 ? 27.643 -31.581 25.537 1.00 56.28 95 LEU A CA 1
ATOM 685 C C . LEU A 1 95 ? 27.049 -31.406 26.947 1.00 56.28 95 LEU A C 1
ATOM 687 O O . LEU A 1 95 ? 27.678 -30.770 27.796 1.00 56.28 95 LEU A O 1
ATOM 691 N N . PRO A 1 96 ? 25.863 -31.970 27.244 1.00 48.88 96 PRO A N 1
ATOM 692 C CA . PRO A 1 96 ? 25.297 -31.936 28.585 1.00 48.88 96 PRO A CA 1
ATOM 693 C C . PRO A 1 96 ? 26.257 -32.585 29.591 1.00 48.88 96 PRO A C 1
ATOM 695 O O . PRO A 1 96 ? 26.632 -33.751 29.449 1.00 48.88 96 PRO A O 1
ATOM 698 N N . GLN A 1 97 ? 26.595 -31.852 30.655 1.00 55.50 97 GLN A N 1
ATOM 699 C CA . GLN A 1 97 ? 27.520 -32.241 31.735 1.00 55.50 97 GLN A CA 1
ATOM 700 C C . GLN A 1 97 ? 27.259 -33.637 32.348 1.00 55.50 97 GLN A C 1
ATOM 702 O O . GLN A 1 97 ? 28.152 -34.227 32.956 1.00 55.50 97 GLN A O 1
ATOM 707 N N . ARG A 1 98 ? 26.058 -34.210 32.166 1.00 57.09 98 ARG A N 1
ATOM 708 C CA . ARG A 1 98 ? 25.698 -35.545 32.672 1.00 57.09 98 ARG A CA 1
ATOM 709 C C . ARG A 1 98 ? 26.441 -36.706 32.000 1.00 57.09 98 ARG A C 1
ATOM 711 O O . ARG A 1 98 ? 26.496 -37.779 32.595 1.00 57.09 98 ARG A O 1
ATOM 718 N N . GLN A 1 99 ? 27.005 -36.540 30.799 1.00 55.91 99 GLN A N 1
ATOM 719 C CA . GLN A 1 99 ? 27.735 -37.636 30.137 1.00 55.91 99 GLN A CA 1
ATOM 720 C C . GLN A 1 99 ? 29.206 -37.760 30.566 1.00 55.91 99 GLN A C 1
ATOM 722 O O . GLN A 1 99 ? 29.753 -38.860 30.504 1.00 55.91 99 GLN A O 1
ATOM 727 N N . GLN A 1 100 ? 29.831 -36.701 31.092 1.00 51.88 100 GLN A N 1
ATOM 728 C CA . GLN A 1 100 ? 31.236 -36.751 31.528 1.00 51.88 100 GLN A CA 1
ATOM 729 C C . GLN A 1 100 ? 31.452 -37.516 32.845 1.00 51.88 100 GLN A C 1
ATOM 731 O O . GLN A 1 100 ? 32.510 -38.109 33.040 1.00 51.88 100 GLN A O 1
ATOM 736 N N . GLN A 1 101 ? 30.460 -37.567 33.741 1.00 51.94 101 GLN A N 1
ATOM 737 C CA . GLN A 1 101 ? 30.616 -38.256 35.032 1.00 51.94 101 GLN A CA 1
ATOM 738 C C . GLN A 1 101 ? 30.487 -39.786 34.955 1.00 51.94 101 GLN A C 1
ATOM 740 O O . GLN A 1 101 ? 31.022 -40.474 35.820 1.00 51.94 101 GLN A O 1
ATOM 745 N N . ARG A 1 102 ? 29.847 -40.352 33.920 1.00 56.34 102 ARG A N 1
ATOM 746 C CA . ARG A 1 102 ? 29.712 -41.818 33.784 1.00 56.34 102 ARG A CA 1
ATOM 747 C C . ARG A 1 102 ? 30.973 -42.516 33.272 1.00 56.34 102 ARG A C 1
ATOM 749 O O . ARG A 1 102 ? 31.133 -43.704 33.515 1.00 56.34 102 ARG A O 1
ATOM 756 N N . GLN A 1 103 ? 31.877 -41.801 32.606 1.00 54.19 103 GLN A N 1
ATOM 757 C CA . GLN A 1 103 ? 33.088 -42.399 32.028 1.00 54.19 103 GLN A CA 1
ATOM 758 C C . GLN A 1 103 ? 34.286 -42.441 32.993 1.00 54.19 103 GLN A C 1
ATOM 760 O O . GLN A 1 103 ? 35.324 -42.993 32.646 1.00 54.19 103 GLN A O 1
ATOM 765 N N . ARG A 1 104 ? 34.163 -41.898 34.214 1.00 54.78 104 ARG A N 1
ATOM 766 C CA . ARG A 1 104 ? 35.248 -41.884 35.218 1.00 54.78 104 ARG A CA 1
ATOM 767 C C . ARG A 1 104 ? 35.124 -42.926 36.334 1.00 54.78 104 ARG A C 1
ATOM 769 O O . ARG A 1 104 ? 36.000 -42.974 37.189 1.00 54.78 104 ARG A O 1
ATOM 776 N N . ALA A 1 105 ? 34.079 -43.753 36.340 1.00 54.41 105 ALA A N 1
ATOM 777 C CA . ALA A 1 105 ? 33.803 -44.684 37.436 1.00 54.41 105 ALA A CA 1
ATOM 778 C C . ALA A 1 105 ? 33.683 -46.141 36.957 1.00 54.41 105 ALA A C 1
ATOM 780 O O . ALA A 1 105 ? 32.624 -46.751 37.061 1.00 54.41 105 ALA A O 1
ATOM 781 N N . LEU A 1 106 ? 34.777 -46.707 36.445 1.00 51.12 106 LEU A N 1
ATOM 782 C CA . LEU A 1 106 ? 34.952 -48.160 36.352 1.00 51.12 106 LEU A CA 1
ATOM 783 C C . LEU A 1 106 ? 36.294 -48.517 37.011 1.00 51.12 106 LEU A C 1
ATOM 785 O O . LEU A 1 106 ? 37.340 -48.220 36.433 1.00 51.12 106 LEU A O 1
ATOM 789 N N . PRO A 1 107 ? 36.306 -49.096 38.227 1.00 48.19 107 PRO A N 1
ATOM 790 C CA . PRO A 1 107 ? 37.535 -49.606 38.816 1.00 48.19 107 PRO A CA 1
ATOM 791 C C . PRO A 1 107 ? 37.991 -50.848 38.040 1.00 48.19 107 PRO A C 1
ATOM 793 O O . PRO A 1 107 ? 37.238 -51.810 37.886 1.00 48.19 107 PRO A O 1
ATOM 796 N N . GLN A 1 108 ? 39.230 -50.826 37.544 1.00 55.66 108 GLN A N 1
ATOM 797 C CA . GLN A 1 108 ? 39.871 -52.005 36.968 1.00 55.66 108 GLN A CA 1
ATOM 798 C C . GLN A 1 108 ? 40.233 -52.976 38.093 1.00 55.66 108 GLN A C 1
ATOM 800 O O . GLN A 1 108 ? 41.151 -52.728 38.872 1.00 55.66 108 GLN A O 1
ATOM 805 N N . GLY A 1 109 ? 39.490 -54.077 38.178 1.00 45.34 109 GLY A N 1
ATOM 806 C CA . GLY A 1 109 ? 39.727 -55.151 39.128 1.00 45.34 109 GLY A CA 1
ATOM 807 C C . GLY A 1 109 ? 39.588 -56.517 38.466 1.00 45.34 109 GLY A C 1
ATOM 808 O O . GLY A 1 109 ? 38.480 -56.937 38.166 1.00 45.34 109 GLY A O 1
ATOM 809 N N . LEU A 1 110 ? 40.740 -57.182 38.334 1.00 49.41 110 LEU A N 1
ATOM 810 C CA . LEU A 1 110 ? 40.965 -58.630 38.431 1.00 49.41 110 LEU A CA 1
ATOM 811 C C . LEU A 1 110 ? 40.270 -59.574 37.431 1.00 49.41 110 LEU A C 1
ATOM 813 O O . LEU A 1 110 ? 39.090 -59.876 37.547 1.00 49.41 110 LEU A O 1
ATOM 817 N N . GLY A 1 111 ? 41.105 -60.263 36.643 1.00 41.41 111 GLY A N 1
ATOM 818 C CA . GLY A 1 111 ? 41.013 -61.724 36.599 1.00 41.41 111 GLY A CA 1
ATOM 819 C C . GLY A 1 111 ? 40.999 -62.399 35.226 1.00 41.41 111 GLY A C 1
ATOM 820 O O . GLY A 1 111 ? 40.009 -62.352 34.516 1.00 41.41 111 GLY A O 1
ATOM 821 N N . GLN A 1 112 ? 42.055 -63.198 35.024 1.00 43.62 112 GLN A N 1
ATOM 822 C CA . GLN A 1 112 ? 42.057 -64.536 34.406 1.00 43.62 112 GLN A CA 1
ATOM 823 C C . GLN A 1 112 ? 42.276 -64.671 32.882 1.00 43.62 112 GLN A C 1
ATOM 825 O O . GLN A 1 112 ? 41.362 -64.554 32.082 1.00 43.62 112 GLN A O 1
ATOM 830 N N . ARG A 1 113 ? 43.549 -64.944 32.532 1.00 45.16 113 ARG A N 1
ATOM 831 C CA . ARG A 1 113 ? 44.122 -66.229 32.043 1.00 45.16 113 ARG A CA 1
ATOM 832 C C . ARG A 1 113 ? 43.316 -67.116 31.062 1.00 45.16 113 ARG A C 1
ATOM 834 O O . ARG A 1 113 ? 42.128 -67.320 31.252 1.00 45.16 113 ARG A O 1
ATOM 841 N N . LEU A 1 114 ? 44.104 -67.824 30.229 1.00 45.28 114 LEU A N 1
ATOM 842 C CA . LEU A 1 114 ? 43.831 -68.858 29.200 1.00 45.28 114 LEU A CA 1
ATOM 843 C C . LEU A 1 114 ? 43.612 -68.263 27.798 1.00 45.28 114 LEU A C 1
ATOM 845 O O . LEU A 1 114 ? 42.681 -67.494 27.613 1.00 45.28 114 LEU A O 1
ATOM 849 N N . LEU A 1 115 ? 44.419 -68.541 26.769 1.00 52.19 115 LEU A N 1
ATOM 850 C CA . LEU A 1 115 ? 45.529 -69.479 26.521 1.00 52.19 115 LEU A CA 1
ATOM 851 C C . LEU A 1 115 ? 46.585 -68.772 25.661 1.00 52.19 115 LEU A C 1
ATOM 853 O O . LEU A 1 115 ? 46.181 -67.899 24.861 1.00 52.19 115 LEU A O 1
#

Secondary structure (DSSP, 8-state):
-------------EEEEEEEEEEEETTSSS-EEEEEETT--SEE-S-EE-TT----TT-EEEEEEETTEEEEEEESSSS---SS-------TT---GGGTTGGG-----------

Sequence (115 aa):
MEIAKQTLLDFHPATIRKGTVASIADTAVSPTPGLRISGDTTEIPGIRYIASYAPVVGDTVLVIKQGTDLVALGEIAGQFSDSTWTTATLGAGLLPQRQQQRQRALPQGLGQRLL

Radius of gyration: 32.05 Å; chains: 1; bounding box: 70×97×55 Å

pLDDT: mean 74.99, std 17.79, range [41.41, 95.25]